Protein AF-A0A062UBD6-F1 (afdb_monomer)

InterPro domains:
  IPR012425 DmpG-like communication [PF07836] (8-68)

Nearest PDB structures (foldseek):
  1nvm-assembly1_A  TM=9.955E-01  e=9.435E-07  Pseudomonas sp. CF600
  8ih7-assembly1_C  TM=9.874E-01  e=4.334E-06  Pseudomonas sp.
  4jn6-assembly1_A  TM=9.549E-01  e=1.028E-04  Mycobacterium tuberculosis
  4lrs-assembly1_A  TM=9.514E-01  e=2.478E-04  Thermomonospora curvata DSM 43183
  3idw-assembly1_A  TM=3.584E-01  e=3.511E+00  Saccharomyces cerevisiae

Sequence (80 aa):
RPLQDRPVRVDRETLSLGYAGVYSSFLRHSEKAAKDYGIDTREILVELGRRRMVGGQEDMIVDVALDILKEQQSTQKLAT

pLDDT: mean 93.28, std 6.36, range [62.94, 98.25]

Radius of gyration: 13.7 Å; Cα contacts (8 Å, |Δi|>4): 66; chains: 1; bounding box: 32×21×48 Å

Organism: NC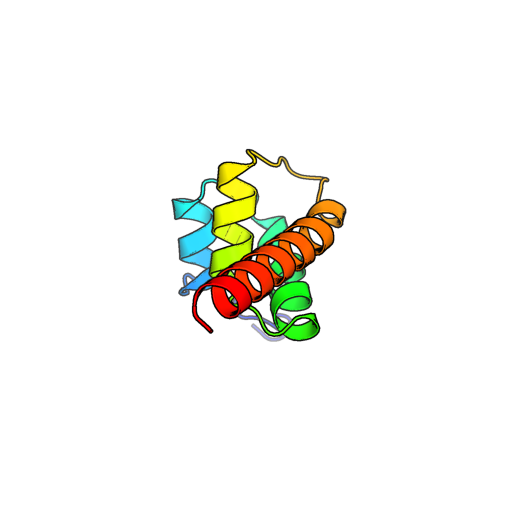BI:txid1280947

Mean predicted aligned error: 3.86 Å

Structure (mmCIF, N/CA/C/O backbone):
data_AF-A0A062UBD6-F1
#
_entry.id   AF-A0A062UBD6-F1
#
loop_
_atom_site.group_PDB
_atom_site.id
_atom_site.type_symbol
_atom_site.label_atom_id
_atom_site.label_alt_id
_atom_site.label_comp_id
_atom_site.label_asym_id
_atom_site.label_entity_id
_atom_site.label_seq_id
_atom_site.pdbx_PDB_ins_code
_atom_site.Cartn_x
_atom_site.Cartn_y
_atom_site.Cartn_z
_atom_site.occupancy
_atom_site.B_iso_or_equiv
_atom_site.auth_seq_id
_atom_site.auth_comp_id
_atom_site.auth_asym_id
_atom_site.auth_atom_id
_atom_site.pdbx_PDB_model_num
ATOM 1 N N . ARG A 1 1 ? -1.492 0.674 -25.518 1.00 66.25 1 ARG A N 1
ATOM 2 C CA . ARG A 1 1 ? -0.564 -0.447 -25.812 1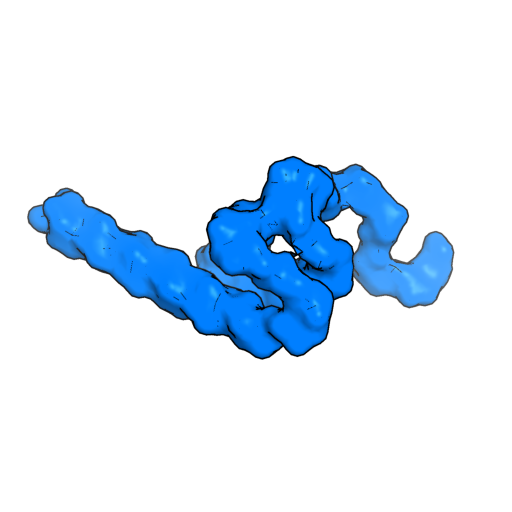.00 66.25 1 ARG A CA 1
ATOM 3 C C . ARG A 1 1 ? -1.316 -1.742 -25.512 1.00 66.25 1 ARG A C 1
ATOM 5 O O . ARG A 1 1 ? -1.754 -1.859 -24.378 1.00 66.25 1 ARG A O 1
ATOM 12 N N . PRO A 1 2 ? -1.511 -2.656 -26.479 1.00 84.56 2 PRO A N 1
ATOM 13 C CA . PRO A 1 2 ? -2.475 -3.764 -26.360 1.00 84.56 2 PRO A CA 1
ATOM 14 C C . PRO A 1 2 ? -2.206 -4.780 -25.237 1.00 84.56 2 PRO A C 1
ATOM 16 O O . PRO A 1 2 ? -3.105 -5.518 -24.870 1.00 84.56 2 PRO A O 1
ATOM 19 N N . LEU A 1 3 ? -0.982 -4.822 -24.698 1.00 90.31 3 LEU A N 1
ATOM 20 C CA . LEU A 1 3 ? -0.547 -5.824 -23.715 1.00 90.31 3 LEU A CA 1
ATOM 21 C C . LEU A 1 3 ? -0.780 -5.434 -22.245 1.00 90.31 3 LEU A C 1
ATOM 23 O O . LEU A 1 3 ? -0.567 -6.255 -21.364 1.00 90.31 3 LEU A O 1
ATOM 27 N N . GLN A 1 4 ? -1.141 -4.181 -21.960 1.00 88.50 4 GLN A N 1
ATOM 28 C CA . GLN A 1 4 ? -1.330 -3.705 -20.587 1.00 88.50 4 GLN A CA 1
ATOM 29 C C . GLN A 1 4 ? -2.795 -3.861 -20.178 1.00 88.50 4 GLN A C 1
ATOM 31 O O . GLN A 1 4 ? -3.655 -3.159 -20.701 1.00 88.50 4 GLN A O 1
ATOM 36 N N . ASP A 1 5 ? -3.063 -4.733 -19.213 1.00 89.50 5 ASP A N 1
ATOM 37 C CA . ASP A 1 5 ? -4.355 -4.856 -18.527 1.00 89.50 5 ASP A CA 1
ATOM 38 C C . ASP A 1 5 ? -4.567 -3.725 -17.499 1.00 89.50 5 ASP A C 1
ATOM 40 O O . ASP A 1 5 ? -5.692 -3.283 -17.276 1.00 89.50 5 ASP A O 1
ATOM 44 N N . ARG A 1 6 ? -3.476 -3.198 -16.926 1.00 84.19 6 ARG A N 1
ATOM 45 C CA . ARG A 1 6 ? -3.447 -1.979 -16.102 1.00 84.19 6 ARG A CA 1
ATOM 46 C C . ARG A 1 6 ? -2.537 -0.929 -16.738 1.00 84.19 6 ARG A C 1
ATOM 48 O O . ARG A 1 6 ? -1.353 -1.211 -16.944 1.00 84.19 6 ARG A O 1
ATOM 55 N N . PRO A 1 7 ? -3.043 0.285 -17.031 1.00 89.31 7 PRO A N 1
ATOM 56 C CA . PRO A 1 7 ? -2.219 1.363 -17.562 1.00 89.31 7 PRO A CA 1
ATOM 57 C C . PRO A 1 7 ? -1.048 1.673 -16.628 1.00 89.31 7 PRO A C 1
ATOM 59 O O . PRO A 1 7 ? -1.247 1.955 -15.448 1.00 89.31 7 PRO A O 1
ATOM 62 N N . VAL A 1 8 ? 0.171 1.658 -17.164 1.00 89.62 8 VAL A N 1
ATOM 63 C CA . VAL A 1 8 ? 1.359 2.113 -16.432 1.00 89.62 8 VAL A CA 1
ATOM 64 C C . VAL A 1 8 ? 1.441 3.629 -16.583 1.00 89.62 8 VAL A C 1
ATOM 66 O O . VAL A 1 8 ? 1.816 4.131 -17.642 1.00 89.62 8 VAL A O 1
ATOM 69 N N . ARG A 1 9 ? 1.023 4.355 -15.548 1.00 90.94 9 ARG A N 1
ATOM 70 C CA . ARG A 1 9 ? 0.982 5.822 -15.491 1.00 90.94 9 ARG A CA 1
ATOM 71 C C . ARG A 1 9 ? 1.098 6.288 -14.046 1.00 90.94 9 ARG A C 1
ATOM 73 O O . ARG A 1 9 ? 0.950 5.477 -13.141 1.00 90.94 9 ARG A O 1
ATOM 80 N N . VAL A 1 10 ? 1.300 7.589 -13.855 1.00 92.38 10 VAL A N 1
ATOM 81 C CA . VAL A 1 10 ? 1.102 8.212 -12.545 1.00 92.38 10 VAL A CA 1
ATOM 82 C C . VAL A 1 10 ? -0.402 8.372 -12.314 1.00 92.38 10 VAL A C 1
ATOM 84 O O . VAL A 1 10 ? -1.101 9.033 -13.079 1.00 92.38 10 VAL A O 1
ATOM 87 N N . ASP A 1 11 ? -0.885 7.715 -11.275 1.00 91.12 11 ASP A N 1
ATOM 88 C CA . ASP A 1 11 ? -2.228 7.737 -10.708 1.00 91.12 11 ASP A CA 1
ATOM 89 C C . ASP A 1 11 ? -2.113 7.869 -9.176 1.00 91.12 11 ASP A C 1
ATOM 91 O O . ASP A 1 11 ? -1.020 8.056 -8.632 1.00 91.12 11 ASP A O 1
ATOM 95 N N . ARG A 1 12 ? -3.240 7.844 -8.460 1.00 89.94 12 ARG A N 1
ATOM 96 C CA . ARG A 1 12 ? -3.260 8.077 -7.009 1.00 89.94 12 ARG A CA 1
ATOM 97 C C . ARG A 1 12 ? -2.459 7.010 -6.250 1.00 89.94 12 ARG A C 1
ATOM 99 O O . ARG A 1 12 ? -1.723 7.333 -5.314 1.00 89.94 12 ARG A O 1
ATOM 106 N N . GLU A 1 13 ? -2.590 5.752 -6.645 1.00 87.31 13 GLU A N 1
ATOM 107 C CA . GLU A 1 13 ? -1.948 4.602 -6.016 1.00 87.31 13 GLU A CA 1
ATOM 108 C C . GLU A 1 13 ? -0.440 4.592 -6.299 1.00 87.31 13 GLU A C 1
ATOM 110 O O . GLU A 1 13 ? 0.366 4.454 -5.380 1.00 87.31 13 GLU A O 1
ATOM 115 N N . THR A 1 14 ? -0.030 4.830 -7.545 1.00 88.31 14 THR A N 1
ATOM 116 C CA . THR A 1 14 ? 1.395 4.904 -7.907 1.00 88.31 14 THR A CA 1
ATOM 117 C C . THR A 1 14 ? 2.102 6.111 -7.295 1.00 88.31 14 THR A C 1
ATOM 119 O O . THR A 1 14 ? 3.265 5.993 -6.909 1.00 88.31 14 THR A O 1
ATOM 122 N N . LEU A 1 15 ? 1.418 7.249 -7.125 1.00 92.38 15 LEU A N 1
ATOM 123 C CA . LEU A 1 15 ? 1.969 8.391 -6.387 1.00 92.38 15 LEU A CA 1
ATOM 124 C C . LEU A 1 15 ? 2.197 8.044 -4.907 1.00 92.38 15 LEU A C 1
ATOM 126 O O . LEU A 1 15 ? 3.177 8.486 -4.306 1.00 92.38 15 LEU A O 1
ATOM 130 N N . SER A 1 16 ? 1.326 7.206 -4.337 1.00 87.75 16 SER A N 1
ATOM 131 C CA . SER A 1 16 ? 1.441 6.753 -2.948 1.00 87.75 16 SER A CA 1
ATOM 132 C C . SER A 1 16 ? 2.679 5.879 -2.721 1.00 87.75 16 SER A C 1
ATOM 134 O O . SER A 1 16 ? 3.277 5.971 -1.654 1.00 87.75 16 SER A O 1
ATOM 136 N N . LEU A 1 17 ? 3.129 5.107 -3.721 1.00 89.50 17 LEU A N 1
ATOM 137 C CA . LEU A 1 17 ? 4.397 4.359 -3.644 1.00 89.50 17 LEU A CA 1
ATOM 138 C C . LEU A 1 17 ? 5.590 5.292 -3.429 1.00 89.50 17 LEU A C 1
ATOM 140 O O . LEU A 1 17 ? 6.402 5.067 -2.535 1.00 89.50 17 LEU A O 1
ATOM 144 N N . GLY A 1 18 ? 5.682 6.345 -4.249 1.00 89.88 18 GLY A N 1
ATOM 145 C CA . GLY A 1 18 ? 6.769 7.319 -4.175 1.00 89.88 18 GLY A CA 1
ATOM 146 C C . GLY A 1 18 ? 6.741 8.110 -2.869 1.00 89.88 18 GLY A C 1
ATOM 147 O O . GLY A 1 18 ? 7.785 8.323 -2.263 1.00 89.88 18 GLY A O 1
ATOM 148 N N . TYR A 1 19 ? 5.545 8.485 -2.406 1.00 92.25 19 TYR A N 1
ATOM 149 C CA . TYR A 1 19 ? 5.365 9.164 -1.123 1.00 92.25 19 TYR A CA 1
ATOM 150 C C . TYR A 1 19 ? 5.754 8.284 0.075 1.00 92.25 19 TYR A C 1
ATOM 152 O O . TYR A 1 19 ? 6.444 8.749 0.977 1.00 92.25 19 TYR A O 1
ATOM 160 N N . ALA A 1 20 ? 5.336 7.015 0.082 1.00 91.81 20 ALA A N 1
ATOM 161 C CA . ALA A 1 20 ? 5.597 6.084 1.180 1.00 91.81 20 ALA A CA 1
ATOM 162 C C . ALA A 1 20 ? 7.001 5.448 1.132 1.00 91.81 20 ALA A C 1
ATOM 164 O O . ALA A 1 20 ? 7.402 4.791 2.089 1.00 91.81 20 ALA A O 1
ATOM 165 N N . GLY A 1 21 ? 7.746 5.619 0.034 1.00 92.44 21 GLY A N 1
ATOM 166 C CA . GLY A 1 21 ? 9.061 5.002 -0.152 1.00 92.44 21 GLY A CA 1
ATOM 167 C C . GLY A 1 21 ? 9.000 3.481 -0.320 1.00 92.44 21 GLY A C 1
ATOM 168 O O . GLY A 1 21 ? 9.890 2.777 0.150 1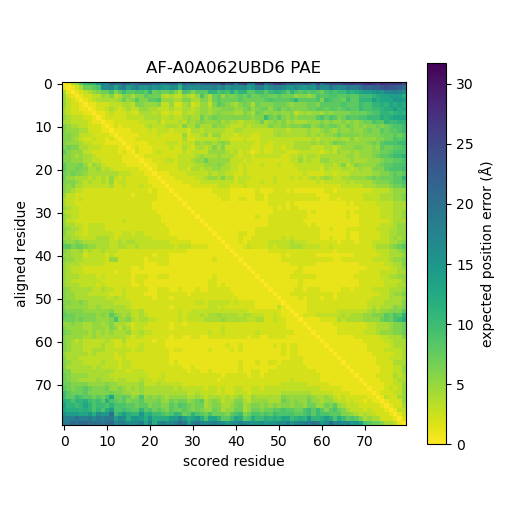.00 92.44 21 GLY A O 1
ATOM 169 N N . VAL A 1 22 ? 7.945 2.967 -0.960 1.00 94.62 22 VAL A N 1
ATOM 170 C CA . VAL A 1 22 ? 7.682 1.524 -1.087 1.00 94.62 22 VAL A CA 1
ATOM 171 C C . VAL A 1 22 ? 8.150 0.977 -2.431 1.00 94.62 22 VAL A C 1
ATOM 173 O O . VAL A 1 22 ? 8.079 1.646 -3.464 1.00 94.62 22 VAL A O 1
ATOM 176 N N . TYR A 1 23 ? 8.611 -0.274 -2.421 1.00 93.44 23 TYR A N 1
ATOM 177 C CA . TYR A 1 23 ? 9.056 -0.981 -3.613 1.00 93.44 23 TYR A CA 1
ATOM 178 C C . TYR A 1 23 ? 7.918 -1.147 -4.633 1.00 93.44 23 TYR A C 1
ATOM 180 O O . TYR A 1 23 ? 6.813 -1.578 -4.309 1.00 93.44 23 TYR A O 1
ATOM 188 N N . SER A 1 24 ? 8.175 -0.793 -5.892 1.00 91.75 24 SER A N 1
ATOM 189 C CA . SER A 1 24 ? 7.117 -0.623 -6.894 1.00 91.75 24 SER A CA 1
ATOM 190 C C . SER A 1 24 ? 6.402 -1.917 -7.297 1.00 91.75 24 SER A C 1
ATOM 192 O O . SER A 1 24 ? 5.251 -1.837 -7.734 1.00 91.75 24 SER A O 1
ATOM 194 N N . SER A 1 25 ? 7.020 -3.098 -7.124 1.00 94.56 25 SER A N 1
ATOM 195 C CA . SER A 1 25 ? 6.348 -4.384 -7.387 1.00 94.56 25 SER A CA 1
ATOM 196 C C . SER A 1 25 ? 5.139 -4.598 -6.475 1.00 94.56 25 SER A C 1
ATOM 198 O O . SER A 1 25 ? 4.188 -5.259 -6.887 1.00 94.56 25 SER A O 1
ATOM 200 N N . PHE A 1 26 ? 5.110 -3.980 -5.289 1.00 96.94 26 PHE A N 1
ATOM 201 C CA . PHE A 1 26 ? 4.054 -4.190 -4.297 1.00 96.94 26 PHE A CA 1
ATOM 202 C C . PHE A 1 26 ? 2.686 -3.707 -4.769 1.00 96.94 26 PHE A C 1
ATOM 204 O O . PHE A 1 26 ? 1.673 -4.258 -4.358 1.00 96.94 26 PHE A O 1
ATOM 211 N N . LEU A 1 27 ? 2.634 -2.739 -5.685 1.00 95.81 27 LEU A N 1
ATOM 212 C CA . LEU A 1 27 ? 1.404 -2.082 -6.122 1.00 95.81 27 LEU A CA 1
ATOM 213 C C . LEU A 1 27 ? 0.278 -3.051 -6.500 1.00 95.81 27 LEU A C 1
ATOM 215 O O . LEU A 1 27 ? -0.845 -2.921 -6.023 1.00 95.81 27 LEU A O 1
ATOM 219 N N . ARG A 1 28 ? 0.574 -4.035 -7.352 1.00 96.06 28 ARG A N 1
ATOM 220 C CA . ARG A 1 28 ? -0.425 -5.001 -7.833 1.00 96.06 28 ARG A CA 1
ATOM 221 C C . ARG A 1 28 ? -0.883 -5.955 -6.735 1.00 96.06 28 ARG A C 1
ATOM 223 O O . ARG A 1 28 ? -2.052 -6.332 -6.698 1.00 96.06 28 ARG A O 1
ATOM 230 N N . HIS A 1 29 ? 0.031 -6.335 -5.848 1.00 97.75 29 HIS A N 1
ATOM 231 C CA . HIS A 1 29 ? -0.269 -7.191 -4.706 1.00 97.75 29 HIS A CA 1
ATOM 232 C C . HIS A 1 29 ? -1.126 -6.439 -3.679 1.00 97.75 29 HIS A C 1
ATOM 234 O O . HIS A 1 29 ? -2.123 -6.981 -3.207 1.00 97.75 29 HIS A O 1
ATOM 240 N N . SER A 1 30 ? -0.810 -5.169 -3.417 1.00 97.81 30 SER A N 1
ATOM 241 C CA . SER A 1 30 ? -1.600 -4.281 -2.564 1.00 97.81 30 SER A CA 1
ATOM 242 C C . SER A 1 30 ? -2.986 -4.010 -3.143 1.00 97.81 30 SER A C 1
ATOM 244 O O . SER A 1 30 ? -3.950 -4.081 -2.398 1.00 97.81 30 SER A O 1
ATOM 246 N N . GLU A 1 31 ? -3.134 -3.784 -4.452 1.00 97.50 31 GLU A N 1
ATOM 247 C CA . GLU A 1 31 ? -4.457 -3.651 -5.091 1.00 97.50 31 GLU A CA 1
ATOM 248 C C . GLU A 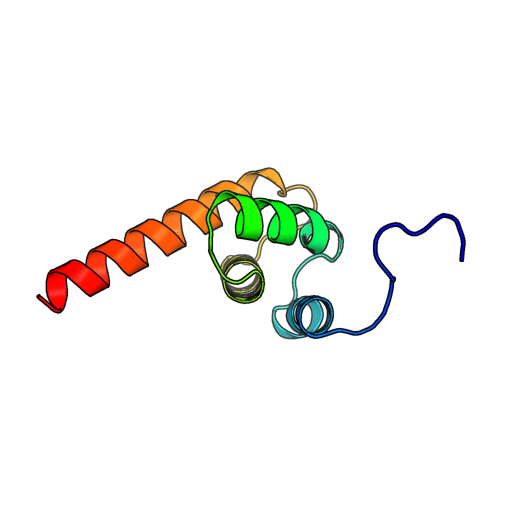1 31 ? -5.305 -4.913 -4.956 1.00 97.50 31 GLU A C 1
ATOM 250 O O . GLU A 1 31 ? -6.514 -4.840 -4.731 1.00 97.50 31 GLU A O 1
ATOM 255 N N . LYS A 1 32 ? -4.673 -6.082 -5.094 1.00 98.06 32 LYS A N 1
ATOM 256 C CA . LYS A 1 32 ? -5.353 -7.359 -4.907 1.00 98.06 32 LYS A CA 1
ATOM 257 C C . LYS A 1 32 ? -5.813 -7.523 -3.456 1.00 98.06 32 LYS A C 1
ATOM 259 O O . LYS A 1 32 ? -6.984 -7.805 -3.241 1.00 98.06 32 LYS A O 1
ATOM 264 N N . ALA A 1 33 ? -4.934 -7.295 -2.480 1.00 98.25 33 ALA A N 1
ATOM 265 C CA . ALA A 1 33 ? -5.285 -7.367 -1.062 1.00 98.25 33 ALA A CA 1
ATOM 266 C C . ALA A 1 33 ? -6.365 -6.337 -0.685 1.00 98.25 33 ALA A C 1
ATOM 268 O O . ALA A 1 33 ? -7.341 -6.682 -0.031 1.00 98.25 33 ALA A O 1
ATOM 269 N N . ALA A 1 34 ? -6.249 -5.099 -1.165 1.00 97.75 34 ALA A N 1
ATOM 270 C CA . ALA A 1 34 ? -7.243 -4.046 -0.975 1.00 97.75 34 ALA A CA 1
ATOM 271 C C . ALA A 1 34 ? -8.633 -4.475 -1.452 1.00 97.75 34 ALA A C 1
ATOM 273 O O . ALA A 1 34 ? -9.618 -4.320 -0.732 1.00 97.75 34 ALA A O 1
ATOM 274 N N . LYS A 1 35 ? -8.707 -5.085 -2.641 1.00 97.75 35 LYS A N 1
ATOM 275 C CA . LYS A 1 35 ? -9.952 -5.636 -3.181 1.00 97.75 35 LYS A CA 1
ATOM 276 C C . LYS A 1 35 ? -10.472 -6.822 -2.363 1.00 97.75 35 LYS A C 1
ATOM 278 O O . LYS A 1 35 ? -11.670 -6.875 -2.103 1.00 97.75 35 LYS A O 1
ATOM 283 N N . ASP A 1 36 ? -9.598 -7.755 -1.989 1.00 98.06 36 ASP A N 1
ATOM 284 C CA . ASP A 1 36 ? -9.963 -8.975 -1.256 1.00 98.06 36 ASP A CA 1
ATOM 285 C C . ASP A 1 36 ? -10.477 -8.649 0.167 1.00 98.06 36 ASP A C 1
ATOM 287 O O . ASP A 1 36 ? -11.385 -9.316 0.661 1.00 98.06 36 ASP A O 1
ATOM 291 N N . TYR A 1 37 ? -9.945 -7.594 0.799 1.00 97.31 37 TYR A N 1
ATOM 292 C CA . TYR A 1 37 ? -10.240 -7.209 2.187 1.00 97.31 37 TYR A CA 1
ATOM 293 C C . TYR A 1 37 ? -11.096 -5.941 2.345 1.00 97.31 37 TYR A C 1
ATOM 295 O O . TYR A 1 37 ? -11.455 -5.590 3.466 1.00 97.31 37 TYR A O 1
ATOM 303 N N . GLY A 1 38 ? -11.450 -5.261 1.251 1.00 96.50 38 GLY A N 1
ATOM 304 C CA . GLY A 1 38 ? -12.303 -4.067 1.281 1.00 96.50 38 GLY A CA 1
ATOM 305 C C . GLY A 1 38 ? -11.654 -2.835 1.923 1.00 96.50 38 GLY A C 1
ATOM 306 O O . GLY A 1 38 ? -12.359 -2.023 2.516 1.00 96.50 38 GLY A O 1
ATOM 307 N N . ILE A 1 39 ? -10.332 -2.692 1.809 1.00 96.19 39 ILE A N 1
ATOM 308 C CA . ILE A 1 39 ? -9.555 -1.570 2.367 1.00 96.19 39 ILE A CA 1
ATOM 309 C C . ILE A 1 39 ? -8.970 -0.688 1.256 1.00 96.19 39 ILE A C 1
ATOM 311 O O . ILE A 1 39 ? -8.825 -1.131 0.118 1.00 96.19 39 ILE A O 1
ATOM 315 N N . ASP A 1 40 ? -8.625 0.567 1.558 1.00 96.50 40 ASP A N 1
ATOM 316 C CA . ASP A 1 40 ? -7.986 1.464 0.583 1.00 96.50 40 ASP A CA 1
ATOM 317 C C . ASP A 1 40 ? -6.535 1.012 0.324 1.00 96.50 40 ASP A C 1
ATOM 319 O O . ASP A 1 40 ? -5.730 0.883 1.249 1.00 96.50 40 ASP A O 1
ATOM 323 N N . THR A 1 41 ? -6.166 0.807 -0.946 1.00 97.62 41 THR A N 1
ATOM 324 C CA . THR A 1 41 ? -4.800 0.431 -1.353 1.00 97.62 41 THR A CA 1
ATOM 325 C C . THR A 1 41 ? -3.738 1.361 -0.759 1.00 97.62 41 THR A C 1
ATOM 327 O O . THR A 1 41 ? -2.654 0.909 -0.395 1.00 97.62 41 THR A O 1
ATOM 330 N N . ARG A 1 42 ? -4.025 2.662 -0.626 1.00 96.69 42 ARG A N 1
ATOM 331 C CA . ARG A 1 42 ? -3.101 3.638 -0.037 1.00 96.69 42 ARG A CA 1
ATOM 332 C C . ARG A 1 42 ? -2.808 3.335 1.426 1.00 96.69 42 ARG A C 1
ATOM 334 O O . ARG A 1 42 ? -1.675 3.548 1.838 1.00 96.69 42 ARG A O 1
ATOM 341 N N . GLU A 1 43 ? -3.788 2.873 2.199 1.00 97.00 43 GLU A N 1
ATOM 342 C CA . GLU A 1 43 ? -3.572 2.525 3.611 1.00 97.00 43 GLU A CA 1
ATOM 343 C C . GLU A 1 43 ? -2.550 1.395 3.722 1.00 97.00 43 GLU A C 1
ATOM 345 O O . GLU A 1 43 ? -1.579 1.517 4.467 1.00 97.00 43 GLU A O 1
ATOM 350 N N . ILE A 1 44 ? -2.687 0.371 2.874 1.00 97.94 44 ILE A N 1
ATOM 351 C CA . ILE A 1 44 ? -1.711 -0.718 2.770 1.00 97.94 44 ILE A CA 1
ATOM 352 C C . ILE A 1 44 ? -0.326 -0.172 2.395 1.00 97.94 44 ILE A C 1
ATOM 354 O O . ILE A 1 44 ? 0.662 -0.488 3.052 1.00 97.94 44 ILE A O 1
ATOM 358 N N . LEU A 1 45 ? -0.229 0.656 1.349 1.00 97.44 45 LEU A N 1
ATOM 359 C CA . LEU A 1 45 ? 1.057 1.182 0.872 1.00 97.44 45 LEU A CA 1
ATOM 360 C C . LEU A 1 45 ? 1.748 2.078 1.909 1.00 97.44 45 LEU A C 1
ATOM 362 O O . LEU A 1 45 ? 2.954 1.968 2.112 1.00 97.44 45 LEU A O 1
ATOM 366 N N . VAL A 1 46 ? 1.002 2.945 2.591 1.00 97.44 46 VAL A N 1
ATOM 367 C CA . VAL A 1 46 ? 1.548 3.796 3.657 1.00 97.44 46 VAL A CA 1
ATOM 368 C C . VAL A 1 46 ? 2.062 2.942 4.812 1.00 97.44 46 VAL A C 1
ATOM 370 O O . VAL A 1 46 ? 3.158 3.192 5.314 1.00 97.44 46 VAL A O 1
ATOM 373 N N . GLU A 1 47 ? 1.318 1.907 5.198 1.00 97.88 47 GLU A N 1
ATOM 374 C CA . GLU A 1 47 ? 1.704 1.022 6.293 1.00 97.88 47 GLU A CA 1
ATOM 375 C C . GLU A 1 47 ? 2.935 0.167 5.948 1.00 97.88 47 GLU A C 1
ATOM 377 O O . GLU A 1 47 ? 3.851 0.046 6.762 1.00 97.88 47 GLU A O 1
ATOM 382 N N . LEU A 1 48 ? 3.037 -0.341 4.715 1.00 97.88 48 LEU A N 1
ATOM 383 C CA . LEU A 1 48 ? 4.242 -1.024 4.220 1.00 97.88 48 LEU A CA 1
ATOM 384 C C . LEU A 1 48 ? 5.477 -0.111 4.269 1.00 97.88 48 LEU A C 1
ATOM 386 O O . LEU A 1 48 ? 6.552 -0.543 4.697 1.00 97.88 48 LEU A O 1
ATOM 390 N N . GLY A 1 49 ? 5.318 1.160 3.882 1.00 96.56 49 GLY A N 1
ATOM 391 C CA . GLY A 1 49 ? 6.370 2.174 3.979 1.00 96.56 49 GLY A CA 1
ATOM 392 C C . GLY A 1 49 ? 6.767 2.456 5.427 1.00 96.56 49 GLY A C 1
ATOM 393 O O . GLY A 1 49 ? 7.953 2.459 5.764 1.00 96.56 49 GLY A O 1
ATOM 394 N N . ARG A 1 50 ? 5.782 2.589 6.324 1.00 97.06 50 ARG A N 1
ATOM 395 C CA . ARG A 1 50 ? 6.003 2.765 7.768 1.00 97.06 50 ARG A CA 1
ATOM 396 C C . ARG A 1 50 ? 6.781 1.594 8.374 1.00 97.06 50 ARG A C 1
ATOM 398 O O . ARG A 1 50 ? 7.675 1.819 9.192 1.00 97.06 50 ARG A O 1
ATOM 405 N N . ARG A 1 51 ? 6.480 0.361 7.951 1.00 97.31 51 ARG A N 1
ATOM 406 C CA . ARG A 1 51 ? 7.181 -0.868 8.364 1.00 97.31 51 ARG A CA 1
ATOM 407 C C . ARG A 1 51 ? 8.553 -1.045 7.703 1.00 97.31 51 ARG A C 1
ATOM 409 O O . ARG A 1 51 ? 9.295 -1.930 8.117 1.00 97.31 51 ARG A O 1
ATOM 416 N N . ARG A 1 52 ? 8.925 -0.189 6.740 1.00 96.00 52 ARG A N 1
ATOM 417 C CA . ARG A 1 52 ? 10.196 -0.241 5.992 1.00 96.00 52 ARG A CA 1
ATOM 418 C C . ARG A 1 52 ? 10.411 -1.582 5.287 1.00 96.00 52 ARG A C 1
ATOM 420 O O . ARG A 1 52 ? 11.513 -2.130 5.306 1.00 96.00 52 ARG A O 1
ATOM 427 N N . MET A 1 53 ? 9.346 -2.114 4.694 1.00 96.31 53 MET A N 1
ATOM 428 C CA . MET A 1 53 ? 9.418 -3.359 3.931 1.00 96.31 53 MET A CA 1
ATOM 429 C C . MET A 1 53 ?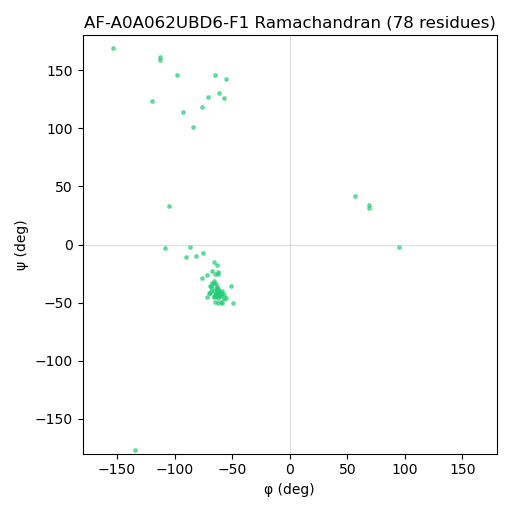 10.297 -3.189 2.688 1.00 96.31 53 MET A C 1
ATOM 431 O O . MET A 1 53 ? 10.331 -2.124 2.068 1.00 96.31 53 MET A O 1
ATOM 435 N N . VAL A 1 54 ? 10.999 -4.256 2.324 1.00 94.75 54 VAL A N 1
ATOM 436 C CA . VAL A 1 54 ? 11.891 -4.308 1.160 1.00 94.75 54 VAL A CA 1
ATOM 437 C C . VAL A 1 54 ? 11.336 -5.257 0.100 1.00 94.75 54 VAL A C 1
ATOM 439 O O . VAL A 1 54 ? 10.486 -6.094 0.390 1.00 94.75 54 VAL A O 1
ATOM 442 N N . GLY A 1 55 ? 11.803 -5.129 -1.145 1.00 93.88 55 GLY A N 1
A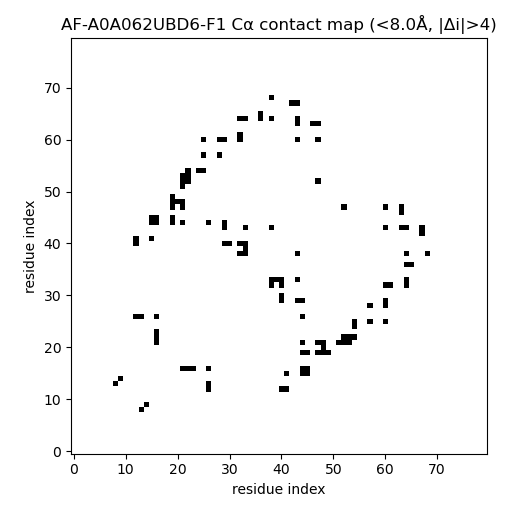TOM 443 C CA . GLY A 1 55 ? 11.376 -6.018 -2.231 1.00 93.88 55 GLY A CA 1
ATOM 444 C C . GLY A 1 55 ? 11.606 -7.498 -1.897 1.00 93.88 55 GLY A C 1
ATOM 445 O O . GLY A 1 55 ? 12.611 -7.838 -1.272 1.00 93.88 55 GLY A O 1
ATOM 446 N N . GLY A 1 56 ? 10.677 -8.364 -2.310 1.00 94.50 56 GLY A N 1
ATOM 447 C CA . GLY A 1 56 ? 10.669 -9.788 -1.955 1.00 94.50 56 GLY A CA 1
ATOM 448 C C . GLY A 1 56 ? 9.808 -10.142 -0.736 1.00 94.50 56 GLY A C 1
ATOM 449 O O . GLY A 1 56 ? 9.735 -11.316 -0.389 1.00 94.50 56 GLY A O 1
ATOM 450 N N . GLN A 1 57 ? 9.180 -9.154 -0.086 1.00 97.12 57 GLN A N 1
ATOM 451 C CA . GLN A 1 57 ? 8.273 -9.337 1.060 1.00 97.12 57 GLN A CA 1
ATOM 452 C C . GLN A 1 57 ? 6.793 -9.160 0.676 1.00 97.12 57 GLN A C 1
ATOM 454 O O . GLN A 1 57 ? 5.996 -8.607 1.436 1.00 97.12 57 GLN A O 1
ATOM 459 N N . GLU A 1 58 ? 6.415 -9.545 -0.545 1.00 96.81 58 GLU A N 1
ATOM 460 C CA . GLU A 1 58 ? 5.045 -9.407 -1.050 1.00 96.81 58 GLU A CA 1
ATOM 461 C C . GLU A 1 58 ? 4.011 -10.213 -0.239 1.00 96.81 58 GLU A C 1
ATOM 463 O O . GLU A 1 58 ? 2.828 -9.869 -0.234 1.00 96.81 58 GLU A O 1
ATOM 468 N N . ASP A 1 59 ? 4.440 -11.266 0.454 1.00 95.75 59 ASP A N 1
ATOM 469 C CA . ASP A 1 59 ? 3.629 -12.065 1.376 1.00 95.75 59 ASP A CA 1
ATOM 470 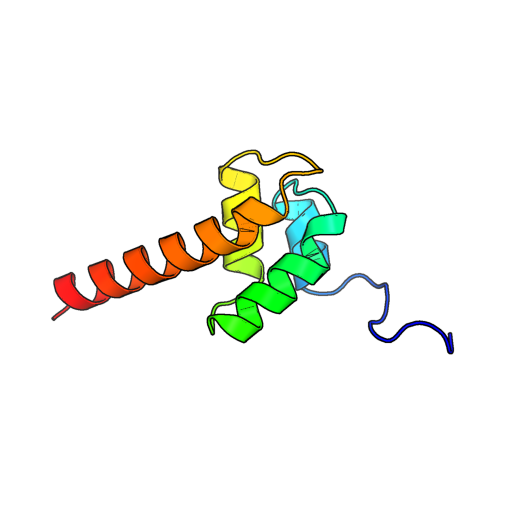C C . ASP A 1 59 ? 3.106 -11.239 2.563 1.00 95.75 59 ASP A C 1
ATOM 472 O O . ASP A 1 59 ? 1.928 -11.339 2.916 1.00 95.75 59 ASP A O 1
ATOM 476 N N . MET A 1 60 ? 3.928 -10.324 3.084 1.00 97.44 60 MET A N 1
ATOM 477 C CA . MET A 1 60 ? 3.587 -9.459 4.222 1.00 97.44 60 MET A CA 1
ATOM 478 C C . MET A 1 60 ? 2.451 -8.467 3.930 1.00 97.44 60 MET A C 1
ATOM 480 O O . MET A 1 60 ? 1.884 -7.874 4.848 1.00 97.44 60 MET A O 1
ATOM 484 N N . ILE A 1 61 ? 2.099 -8.257 2.660 1.00 98.06 61 ILE A N 1
ATOM 485 C CA . ILE A 1 61 ? 1.034 -7.329 2.254 1.00 98.06 61 ILE A CA 1
ATOM 486 C C . ILE A 1 61 ? -0.325 -7.782 2.800 1.00 98.06 61 ILE A C 1
ATOM 488 O O . ILE A 1 61 ? -1.140 -6.949 3.199 1.00 98.06 61 ILE A O 1
ATOM 492 N N . VAL A 1 62 ? -0.564 -9.096 2.840 1.00 98.12 62 VAL A N 1
ATOM 493 C CA . VAL A 1 62 ? -1.796 -9.656 3.408 1.00 98.12 62 VAL A CA 1
ATOM 494 C C . VAL A 1 62 ? -1.823 -9.471 4.922 1.00 98.12 62 VAL A C 1
ATOM 496 O O . VAL A 1 62 ? -2.850 -9.057 5.454 1.00 98.12 62 VAL A O 1
ATOM 499 N N . ASP A 1 63 ? -0.700 -9.690 5.604 1.00 98.12 63 ASP A N 1
ATOM 500 C CA . ASP A 1 63 ? -0.605 -9.481 7.052 1.00 98.12 63 ASP A CA 1
ATOM 501 C C . ASP A 1 63 ? -0.883 -8.020 7.425 1.00 98.12 63 ASP A C 1
ATOM 503 O O . ASP A 1 63 ? -1.666 -7.744 8.331 1.00 98.12 63 ASP A O 1
ATOM 507 N N . VAL A 1 64 ? -0.326 -7.073 6.663 1.00 98.06 64 VAL A N 1
ATOM 508 C CA . VAL A 1 64 ? -0.618 -5.641 6.822 1.00 98.06 64 VAL A CA 1
ATOM 509 C C . VAL A 1 64 ? -2.108 -5.344 6.646 1.00 98.06 64 VAL A C 1
ATOM 511 O O . VAL A 1 64 ? -2.680 -4.600 7.441 1.00 98.06 64 VAL A O 1
ATOM 514 N N . ALA A 1 65 ? -2.754 -5.927 5.635 1.00 98.19 65 ALA A N 1
ATOM 515 C CA . ALA A 1 65 ? -4.185 -5.738 5.411 1.00 98.19 65 ALA A CA 1
ATOM 516 C C . ALA A 1 65 ? -5.029 -6.239 6.599 1.00 98.19 65 ALA A C 1
ATOM 518 O O . ALA A 1 65 ? -5.967 -5.563 7.028 1.00 98.19 65 ALA A O 1
ATOM 519 N N . LEU A 1 66 ? -4.678 -7.401 7.156 1.00 98.12 66 LEU A N 1
ATOM 520 C CA . LEU A 1 66 ? -5.359 -7.980 8.316 1.00 98.12 66 LEU A CA 1
ATOM 521 C C . LEU A 1 66 ? -5.138 -7.155 9.593 1.00 98.12 66 LEU A C 1
ATOM 523 O O . LEU A 1 66 ? -6.076 -6.985 10.376 1.00 98.12 66 LEU A O 1
ATOM 527 N N . ASP A 1 67 ? -3.937 -6.606 9.784 1.00 98.12 67 ASP A N 1
ATOM 528 C CA . ASP A 1 67 ? -3.635 -5.711 10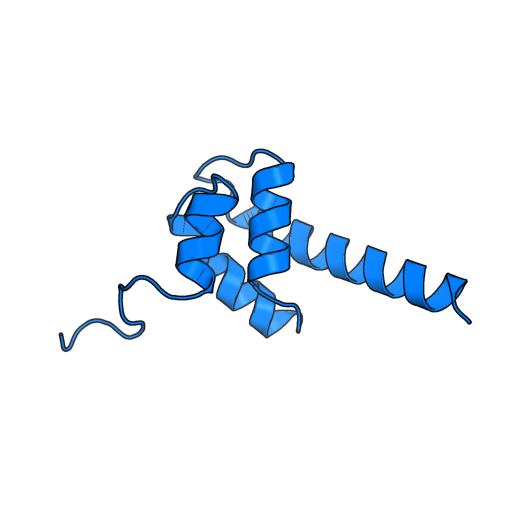.903 1.00 98.12 67 ASP A CA 1
ATOM 529 C C . ASP A 1 67 ? -4.478 -4.429 10.842 1.00 98.12 67 ASP A C 1
ATOM 531 O O . ASP A 1 67 ? -5.108 -4.068 11.838 1.00 98.12 67 ASP A O 1
ATOM 535 N N . ILE A 1 68 ? -4.576 -3.795 9.666 1.00 97.31 68 ILE A N 1
ATOM 536 C CA . ILE A 1 68 ? -5.409 -2.597 9.455 1.00 97.31 68 ILE A CA 1
ATOM 537 C C . ILE A 1 68 ? -6.873 -2.886 9.816 1.00 97.31 68 ILE A C 1
ATOM 539 O O . ILE A 1 68 ? -7.499 -2.124 10.557 1.00 97.31 68 ILE A O 1
ATOM 543 N N . LEU A 1 69 ? -7.426 -4.011 9.350 1.00 96.69 69 LEU A N 1
ATOM 544 C CA . LEU A 1 69 ? -8.802 -4.402 9.675 1.00 96.69 69 LEU A CA 1
ATOM 545 C C . LEU A 1 69 ? -9.009 -4.603 11.179 1.00 96.69 69 LEU A C 1
ATOM 547 O O . LEU A 1 69 ? -10.027 -4.186 11.738 1.00 96.69 69 LEU A O 1
ATOM 551 N N . LYS A 1 70 ? -8.048 -5.243 11.849 1.00 96.88 70 LYS A N 1
ATOM 552 C CA . LYS A 1 70 ? -8.103 -5.469 13.295 1.00 96.88 70 LYS A CA 1
ATOM 553 C C . LYS A 1 70 ? -8.081 -4.149 14.067 1.00 96.88 70 LYS A C 1
ATOM 555 O O . LYS A 1 70 ? -8.841 -3.998 15.027 1.00 96.88 70 LYS A O 1
ATOM 560 N N . GLU A 1 71 ? -7.258 -3.194 13.642 1.00 95.06 71 GLU A N 1
ATOM 561 C CA . GLU A 1 71 ? -7.212 -1.849 14.219 1.00 95.06 71 GLU A CA 1
ATOM 562 C C . GLU A 1 71 ? -8.549 -1.119 14.034 1.00 95.06 71 GLU A C 1
ATOM 564 O O . GLU A 1 71 ? -9.137 -0.686 15.028 1.00 95.06 71 GLU A O 1
ATOM 569 N N . GLN A 1 72 ? -9.103 -1.090 12.817 1.00 93.00 72 GLN A N 1
ATOM 570 C CA . GLN A 1 72 ? -10.401 -0.461 12.526 1.00 93.00 72 GLN A CA 1
ATOM 571 C C . GLN A 1 72 ? -11.541 -1.048 13.379 1.00 93.00 72 GLN A C 1
ATOM 573 O O . GLN A 1 72 ? -12.342 -0.309 13.959 1.00 93.00 72 GLN A O 1
ATOM 578 N N . GLN A 1 73 ? -11.592 -2.378 13.524 1.00 93.00 73 GLN A N 1
ATOM 579 C CA . GLN A 1 73 ? -12.570 -3.049 14.387 1.00 93.00 73 GLN A CA 1
ATOM 580 C C . GLN A 1 73 ? -12.402 -2.675 15.863 1.00 93.00 73 GLN A C 1
ATOM 582 O O . GLN A 1 73 ? -13.395 -2.530 16.581 1.00 93.00 73 GLN A O 1
ATOM 587 N N . SER A 1 74 ? -11.161 -2.533 16.337 1.00 93.25 74 SER A N 1
ATOM 588 C CA . SER A 1 74 ? -10.895 -2.121 17.715 1.00 93.25 74 SER A CA 1
ATOM 589 C C . SER A 1 74 ? -11.364 -0.685 17.970 1.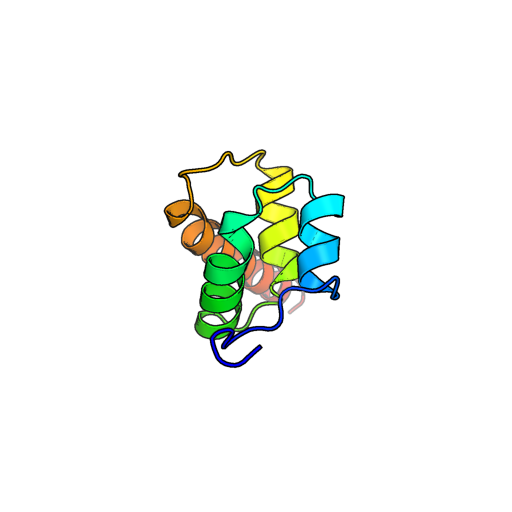00 93.25 74 SER A C 1
ATOM 591 O O . SER A 1 74 ? -12.070 -0.445 18.949 1.00 93.25 74 SER A O 1
ATOM 593 N N . THR A 1 75 ? -11.080 0.246 17.052 1.00 90.06 75 THR A N 1
ATOM 594 C CA . THR A 1 75 ? -11.512 1.646 17.146 1.00 90.06 75 THR A CA 1
ATOM 595 C C . THR A 1 75 ? -13.034 1.759 17.146 1.00 90.06 75 THR A C 1
ATOM 597 O O . THR A 1 75 ? -13.588 2.492 17.962 1.00 90.06 75 THR A O 1
ATOM 600 N N . GLN A 1 76 ? -13.726 0.978 16.309 1.00 87.81 76 GLN A N 1
ATOM 601 C CA . GLN A 1 76 ? -15.189 0.963 16.272 1.00 87.81 76 GLN A CA 1
ATOM 602 C C . GLN A 1 76 ? -15.807 0.479 17.594 1.00 87.81 76 GLN A C 1
ATOM 604 O O . GLN A 1 76 ? -16.809 1.035 18.039 1.00 87.81 76 GLN A O 1
ATOM 609 N N . LYS A 1 77 ? -15.205 -0.528 18.244 1.00 85.50 77 LYS A N 1
ATOM 610 C CA . LYS A 1 77 ? -15.659 -1.028 19.554 1.00 85.50 77 LYS A CA 1
ATOM 611 C C . LYS A 1 77 ? -15.445 -0.025 20.683 1.00 85.50 77 LYS A C 1
ATOM 613 O O . LYS A 1 77 ? -16.260 0.011 21.588 1.00 85.50 77 LYS A O 1
ATOM 618 N N . LEU A 1 78 ? -14.364 0.757 20.649 1.00 84.56 78 LEU A N 1
ATOM 619 C CA . LEU A 1 78 ? -14.130 1.812 21.643 1.00 84.56 78 LEU A CA 1
ATOM 620 C C . LEU A 1 78 ? -15.072 3.012 21.459 1.00 84.56 78 LEU A C 1
ATOM 622 O O . LEU A 1 78 ? -15.319 3.740 22.414 1.00 84.56 78 LEU A O 1
ATOM 626 N N . ALA A 1 79 ? -15.558 3.236 20.238 1.00 75.31 79 ALA A N 1
ATOM 627 C CA . ALA A 1 79 ? -16.464 4.330 19.902 1.00 75.31 79 ALA A CA 1
ATOM 628 C C . ALA A 1 79 ? -17.958 4.003 20.121 1.00 75.31 79 ALA A C 1
ATOM 630 O O . ALA A 1 79 ? -18.795 4.868 19.867 1.00 75.31 79 ALA A O 1
ATOM 631 N N . THR A 1 80 ? -18.287 2.776 20.548 1.00 62.94 80 THR A N 1
ATOM 632 C CA . THR A 1 80 ? -19.658 2.297 20.814 1.00 62.94 80 THR A CA 1
ATOM 633 C C . THR A 1 80 ? -19.864 2.117 22.311 1.00 62.94 80 THR A C 1
ATOM 635 O O . THR A 1 80 ? -20.948 2.498 22.801 1.00 62.94 80 THR A O 1
#

Secondary structure (DSSP, 8-state):
-TT-SS--S--HHHHHHHHHT--TTHHHHHHHHHHHHT--HHHHHHHHHHTT--TT-TTHHHHHHHHHHHHHHHHHHHT-

Foldseek 3Di:
DVPDPDDDDDDPQQVLCVVLVHDNVLSVLLVVLCVVLVHDSSQLNNVCSVVVDDPPVSVCSNVSSVVVVVVVVVVVVVVD

Solvent-accessible surface area (backbone atoms only — not comparable to full-atom values): 4794 Å² total; per-residue (Å²): 116,97,86,57,93,64,84,90,64,91,49,77,63,58,50,38,29,68,73,30,68,34,53,75,79,45,56,65,57,34,46,48,44,18,65,77,70,76,48,62,42,54,60,48,40,43,50,44,22,74,69,63,56,58,82,92,51,69,73,55,51,52,56,50,48,54,51,53,52,52,50,53,55,49,54,53,60,75,75,105